Protein AF-W7S9I2-F1 (afdb_monomer_lite)

pLDDT: mean 96.26, std 3.67, range [79.12, 98.69]

Radius of gyration: 17.62 Å; chains: 1; bounding box: 26×40×42 Å

Secondary structure (DSSP, 8-state):
-PPP-PPPPP-TTSHHHHHHHHHHHHHHHTTTT----EEETTEEE---

Structure (mmCIF, N/CA/C/O backbone):
data_AF-W7S9I2-F1
#
_entry.id   AF-W7S9I2-F1
#
loop_
_atom_site.group_PDB
_atom_site.id
_atom_site.type_symbol
_atom_site.label_atom_id
_atom_site.label_alt_id
_atom_site.label_comp_id
_atom_site.label_asym_id
_atom_site.label_entity_id
_atom_site.label_seq_id
_atom_site.pdbx_PDB_ins_code
_atom_site.Cartn_x
_atom_site.Cartn_y
_atom_site.Cartn_z
_atom_site.occupancy
_atom_site.B_iso_or_equiv
_atom_site.auth_seq_id
_atom_site.auth_comp_id
_atom_site.auth_asym_id
_atom_site.auth_atom_id
_atom_site.pdbx_PDB_model_num
ATOM 1 N N . MET A 1 1 ? -10.799 -27.610 -6.605 1.00 79.12 1 MET A N 1
ATOM 2 C CA . MET A 1 1 ? -9.815 -26.962 -5.712 1.00 79.12 1 MET A CA 1
ATOM 3 C C . MET A 1 1 ? -8.842 -26.206 -6.597 1.00 79.12 1 MET A C 1
ATOM 5 O O . MET A 1 1 ? -8.361 -26.805 -7.550 1.00 79.12 1 MET A O 1
ATOM 9 N N . ILE A 1 2 ? -8.621 -24.913 -6.360 1.00 87.50 2 ILE A N 1
ATOM 10 C CA . ILE A 1 2 ? -7.611 -24.144 -7.101 1.00 87.50 2 ILE A CA 1
ATOM 11 C C . ILE A 1 2 ? -6.266 -24.390 -6.396 1.00 87.50 2 ILE A C 1
ATOM 13 O O . ILE A 1 2 ? -6.205 -24.176 -5.184 1.00 87.50 2 ILE A O 1
ATOM 17 N N . PRO A 1 3 ? -5.225 -24.895 -7.084 1.00 93.81 3 PRO A N 1
ATOM 18 C CA . PRO A 1 3 ? -3.913 -25.103 -6.477 1.00 93.81 3 PRO A CA 1
ATOM 19 C C . PRO A 1 3 ? -3.311 -23.789 -5.972 1.00 93.81 3 PRO A C 1
ATOM 21 O O . PRO A 1 3 ? -3.466 -22.748 -6.611 1.00 93.81 3 PRO A O 1
ATOM 24 N N . TYR A 1 4 ? -2.598 -23.851 -4.847 1.00 95.06 4 TYR A N 1
ATOM 25 C CA . TYR A 1 4 ? -1.836 -22.710 -4.343 1.00 95.06 4 TYR A CA 1
ATOM 26 C C . TYR A 1 4 ? -0.801 -22.247 -5.378 1.00 95.06 4 TYR A C 1
ATOM 28 O O . TYR A 1 4 ? -0.100 -23.060 -5.984 1.00 95.06 4 TYR A O 1
ATOM 36 N N . LYS A 1 5 ? -0.688 -20.928 -5.538 1.00 95.31 5 LYS A N 1
ATOM 37 C CA . LYS A 1 5 ? 0.314 -20.257 -6.364 1.00 95.31 5 LYS A CA 1
ATOM 38 C C . LYS A 1 5 ? 0.718 -18.959 -5.667 1.00 95.31 5 LYS A C 1
ATOM 40 O O . LYS A 1 5 ? -0.143 -18.277 -5.118 1.00 95.31 5 LYS A O 1
ATOM 45 N N . HIS A 1 6 ? 2.007 -18.626 -5.694 1.00 96.00 6 HIS A N 1
ATOM 46 C CA . HIS A 1 6 ? 2.480 -17.334 -5.200 1.00 96.00 6 HIS A CA 1
ATOM 47 C C . HIS A 1 6 ? 1.911 -16.190 -6.054 1.00 96.00 6 HIS A C 1
ATOM 49 O O . HIS A 1 6 ? 1.712 -16.349 -7.265 1.00 96.00 6 HIS A O 1
ATOM 55 N N . GLU A 1 7 ? 1.694 -15.026 -5.448 1.00 95.75 7 GLU A N 1
ATOM 56 C CA . GLU A 1 7 ? 1.419 -13.826 -6.235 1.00 95.75 7 GLU A CA 1
ATOM 57 C C . GLU A 1 7 ? 2.668 -13.435 -7.043 1.00 95.75 7 GLU A C 1
ATOM 59 O O . GLU A 1 7 ? 3.794 -13.561 -6.544 1.00 95.75 7 GLU A O 1
ATOM 64 N N . PRO A 1 8 ? 2.516 -13.042 -8.319 1.00 96.25 8 PRO A N 1
ATOM 65 C CA . PRO A 1 8 ? 3.636 -12.561 -9.113 1.00 96.25 8 PRO A CA 1
ATOM 66 C C . PRO A 1 8 ? 4.122 -11.212 -8.573 1.00 96.25 8 PRO A C 1
ATOM 68 O O . PRO A 1 8 ? 3.323 -10.387 -8.138 1.00 96.25 8 PRO A O 1
ATOM 71 N N . PHE A 1 9 ? 5.428 -10.960 -8.650 1.00 97.94 9 PHE A N 1
ATOM 72 C CA . PHE A 1 9 ? 5.939 -9.614 -8.417 1.00 97.94 9 PHE A CA 1
ATOM 73 C C . PHE A 1 9 ? 5.456 -8.664 -9.511 1.00 97.94 9 PHE A C 1
ATOM 75 O O . PHE A 1 9 ? 5.359 -9.042 -10.682 1.00 97.94 9 PHE A O 1
ATOM 82 N N . THR A 1 10 ? 5.201 -7.418 -9.128 1.00 97.44 10 THR A N 1
ATOM 83 C CA . THR A 1 10 ? 4.913 -6.348 -10.079 1.00 97.44 10 THR A CA 1
ATOM 84 C C . THR A 1 10 ? 6.169 -6.015 -10.881 1.00 97.44 10 THR A C 1
ATOM 86 O O . THR A 1 10 ? 7.230 -5.748 -10.318 1.00 97.44 10 THR A O 1
ATOM 89 N N . ASP A 1 11 ? 6.049 -6.012 -12.206 1.00 98.31 11 ASP A N 1
ATOM 90 C CA . ASP A 1 11 ? 7.130 -5.637 -13.115 1.00 98.31 11 ASP A CA 1
ATOM 91 C C . ASP A 1 11 ? 7.125 -4.124 -13.360 1.00 98.31 11 ASP A C 1
ATOM 93 O O . ASP A 1 11 ? 6.360 -3.612 -14.178 1.00 98.31 11 ASP A O 1
ATOM 97 N N . PHE A 1 12 ? 7.988 -3.402 -12.651 1.00 98.06 12 PHE A N 1
ATOM 98 C CA . PHE A 1 12 ? 8.101 -1.946 -12.760 1.00 98.06 12 PHE A CA 1
ATOM 99 C C . PHE A 1 12 ? 8.887 -1.462 -13.988 1.00 98.06 12 PHE A C 1
ATOM 101 O O . PHE A 1 12 ? 9.024 -0.254 -14.166 1.00 98.06 12 PHE A O 1
ATOM 108 N N . SER A 1 13 ? 9.385 -2.360 -14.850 1.00 98.00 13 SER A N 1
ATOM 109 C CA . SER A 1 13 ? 9.896 -1.956 -16.170 1.00 98.00 13 SER A CA 1
ATOM 110 C C . SER A 1 13 ? 8.766 -1.576 -17.135 1.00 98.00 13 SER A C 1
ATOM 112 O O . SER A 1 13 ? 8.989 -0.845 -18.099 1.00 98.00 13 SER A O 1
ATOM 114 N N . GLN A 1 14 ? 7.538 -2.030 -16.855 1.00 98.62 14 GLN A N 1
ATOM 115 C CA . GLN A 1 14 ? 6.341 -1.628 -17.581 1.00 98.62 14 GLN A CA 1
ATOM 116 C C . GLN A 1 14 ? 5.849 -0.270 -17.081 1.00 98.62 14 GLN A C 1
ATOM 118 O O . GLN A 1 14 ? 5.517 -0.103 -15.906 1.00 98.62 14 GLN A O 1
ATOM 123 N N . GLU A 1 15 ? 5.725 0.682 -18.003 1.00 98.50 15 GLU A N 1
ATOM 124 C CA . GLU A 1 15 ? 5.320 2.060 -17.710 1.00 98.50 15 GLU A CA 1
ATOM 125 C C . GLU A 1 15 ? 3.979 2.141 -16.960 1.00 98.50 15 GLU A C 1
ATOM 127 O O . GLU A 1 15 ? 3.843 2.905 -16.009 1.00 98.50 15 GLU A O 1
ATOM 132 N N . ALA A 1 16 ? 3.005 1.297 -17.317 1.00 98.50 16 ALA A N 1
ATOM 133 C CA . ALA A 1 16 ? 1.707 1.257 -16.643 1.00 98.50 16 ALA A CA 1
ATOM 134 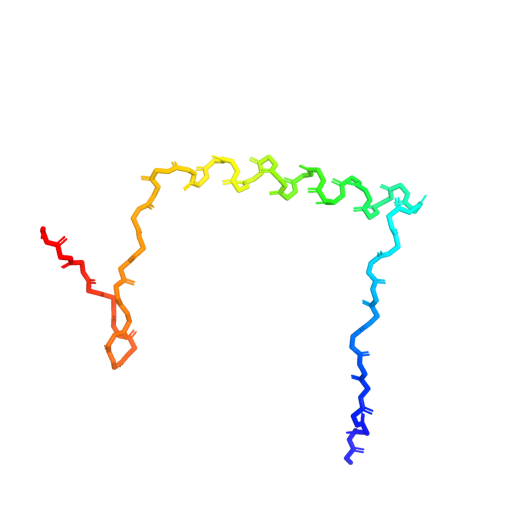C C . ALA A 1 16 ? 1.826 0.923 -15.144 1.00 98.50 16 ALA A C 1
ATOM 136 O O . ALA A 1 16 ? 1.163 1.546 -14.315 1.00 98.50 16 ALA A O 1
ATOM 137 N N . ASN A 1 17 ? 2.703 -0.020 -14.787 1.00 98.62 17 ASN A N 1
ATOM 138 C CA . ASN A 1 17 ? 2.925 -0.419 -13.398 1.00 98.62 17 ASN A CA 1
ATOM 139 C C . ASN A 1 17 ? 3.670 0.666 -12.617 1.00 98.62 17 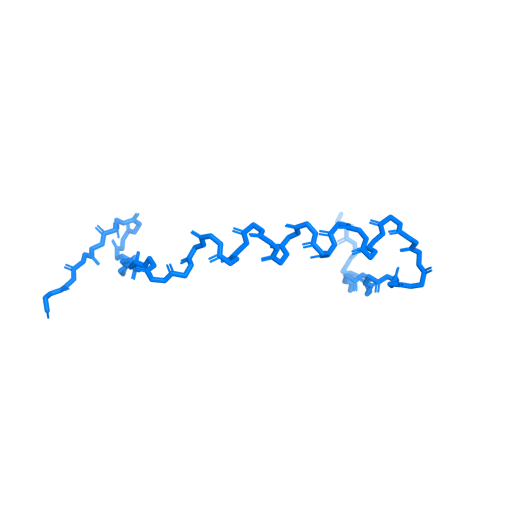ASN A C 1
ATOM 141 O O . ASN A 1 17 ? 3.351 0.922 -11.457 1.00 98.62 17 ASN A O 1
ATOM 145 N N . TYR A 1 18 ? 4.638 1.326 -13.257 1.00 98.44 18 TYR A N 1
ATOM 146 C CA . TYR A 1 18 ? 5.336 2.469 -12.675 1.00 98.44 18 TYR A CA 1
ATOM 147 C C . TYR A 1 18 ? 4.375 3.634 -12.397 1.00 98.44 18 TYR A C 1
ATOM 149 O O . TYR A 1 18 ? 4.344 4.158 -11.284 1.00 98.44 18 TYR A O 1
ATOM 157 N N . ASN A 1 19 ? 3.531 3.991 -13.367 1.00 98.69 19 ASN A N 1
ATOM 158 C CA . ASN A 1 19 ? 2.562 5.076 -13.217 1.00 98.69 19 ASN A CA 1
ATOM 159 C C . ASN A 1 19 ? 1.541 4.777 -12.110 1.00 98.69 19 ASN A C 1
ATOM 161 O O . ASN A 1 19 ? 1.292 5.639 -11.270 1.00 98.69 19 ASN A O 1
ATOM 165 N N . ALA A 1 20 ? 1.020 3.546 -12.047 1.00 98.62 20 ALA A N 1
ATOM 166 C CA . ALA A 1 20 ? 0.116 3.123 -10.975 1.00 98.62 20 ALA A CA 1
ATOM 167 C C . ALA A 1 20 ? 0.779 3.194 -9.587 1.00 98.62 20 ALA A C 1
ATOM 169 O O . ALA A 1 20 ? 0.138 3.567 -8.605 1.00 98.62 20 ALA A O 1
ATOM 170 N N . TYR A 1 21 ? 2.073 2.872 -9.499 1.00 98.50 21 TYR A N 1
ATOM 171 C CA . TYR A 1 21 ? 2.842 2.988 -8.262 1.00 98.50 21 TYR A CA 1
ATOM 172 C C . TYR A 1 21 ? 3.010 4.446 -7.822 1.00 98.50 21 TYR A C 1
ATOM 174 O O . TYR A 1 21 ? 2.743 4.768 -6.667 1.00 98.50 21 TYR A O 1
ATOM 182 N N . VAL A 1 22 ? 3.389 5.341 -8.737 1.00 98.50 22 VAL A N 1
ATOM 183 C CA . VAL A 1 22 ? 3.530 6.777 -8.445 1.00 98.50 22 VAL A CA 1
ATOM 184 C C . VAL A 1 22 ? 2.186 7.403 -8.056 1.00 98.50 22 VAL A C 1
ATOM 186 O O . VAL A 1 22 ? 2.121 8.166 -7.094 1.00 98.50 22 VAL A O 1
ATOM 189 N N . GLU A 1 23 ? 1.096 7.049 -8.741 1.00 98.50 23 GLU A N 1
ATOM 190 C CA . GLU A 1 23 ? -0.253 7.493 -8.373 1.00 98.50 23 GLU A CA 1
ATOM 191 C C . GLU A 1 23 ? -0.633 7.025 -6.961 1.00 98.50 23 GLU A C 1
ATOM 193 O O . GLU A 1 23 ? -1.146 7.808 -6.157 1.00 98.50 23 GLU A O 1
ATOM 198 N N . ALA A 1 24 ? -0.332 5.766 -6.628 1.00 98.44 24 ALA A N 1
ATOM 199 C CA . ALA A 1 24 ? -0.567 5.228 -5.295 1.00 98.44 24 ALA A CA 1
ATOM 200 C C . ALA A 1 24 ? 0.250 5.963 -4.222 1.00 98.44 24 ALA A C 1
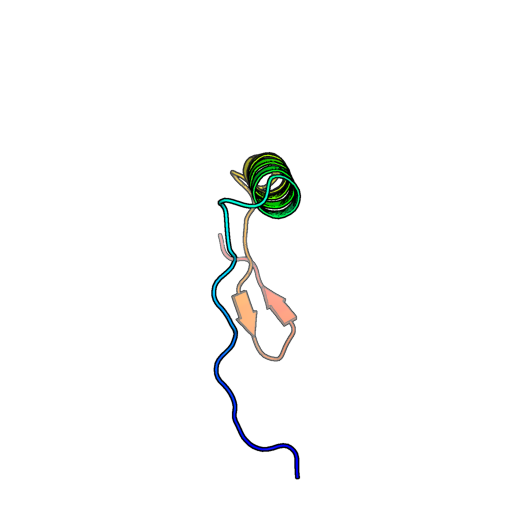ATOM 202 O O . ALA A 1 24 ? -0.304 6.256 -3.164 1.00 98.44 24 ALA A O 1
ATOM 203 N N . LEU A 1 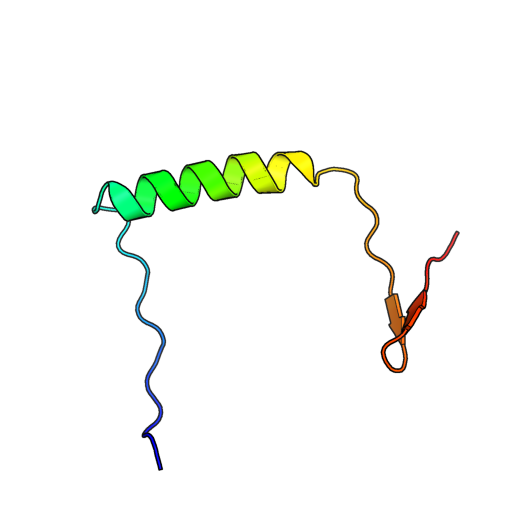25 ? 1.515 6.312 -4.496 1.00 98.50 25 LEU A N 1
ATOM 204 C CA . LEU A 1 25 ? 2.346 7.111 -3.587 1.00 98.50 25 LEU A CA 1
ATOM 205 C C . LEU A 1 25 ? 1.720 8.481 -3.298 1.00 98.50 25 LEU A C 1
ATOM 207 O O . LEU A 1 25 ? 1.524 8.824 -2.134 1.00 98.50 25 LEU A O 1
ATOM 211 N N . ASN A 1 26 ? 1.322 9.217 -4.339 1.00 97.94 26 ASN A N 1
ATOM 212 C CA . ASN A 1 26 ? 0.670 10.523 -4.185 1.00 97.94 26 ASN A CA 1
ATOM 213 C C . ASN A 1 26 ? -0.635 10.415 -3.382 1.00 97.94 26 ASN A C 1
ATOM 215 O O . ASN A 1 26 ? -0.965 11.276 -2.568 1.00 97.94 26 ASN A O 1
ATOM 219 N N . LYS A 1 27 ? -1.390 9.333 -3.594 1.00 97.69 27 LYS A N 1
ATOM 220 C CA . LYS A 1 27 ? -2.632 9.075 -2.865 1.00 97.69 27 LYS A CA 1
ATOM 221 C C . LYS A 1 27 ? -2.384 8.839 -1.375 1.00 97.69 27 LYS A C 1
ATOM 223 O O . LYS A 1 27 ? -3.117 9.392 -0.559 1.00 97.69 27 LYS A O 1
ATOM 228 N N . VAL A 1 28 ? -1.382 8.030 -1.018 1.00 97.44 28 VAL A N 1
ATOM 229 C CA . VAL A 1 28 ? -1.089 7.720 0.394 1.00 97.44 28 VAL A CA 1
ATOM 230 C C . VAL A 1 28 ? -0.374 8.853 1.119 1.00 97.44 28 VAL A C 1
ATOM 232 O O . VAL A 1 28 ? -0.517 8.968 2.333 1.00 97.44 28 VAL A O 1
ATOM 235 N N . GLU A 1 29 ? 0.327 9.731 0.403 1.00 97.50 29 GLU A N 1
ATOM 236 C CA . GLU A 1 29 ? 0.861 10.970 0.975 1.00 97.50 29 GLU A CA 1
ATOM 237 C C . GLU A 1 29 ? -0.264 11.843 1.561 1.00 97.50 29 GLU A C 1
ATOM 239 O O . GLU A 1 29 ? -0.129 12.384 2.657 1.00 97.50 29 GLU A O 1
ATOM 244 N N . GLY A 1 30 ? -1.435 11.878 0.913 1.00 95.69 30 GLY A N 1
ATOM 245 C CA . GLY A 1 30 ? -2.634 12.535 1.446 1.00 95.69 30 GLY A CA 1
ATOM 246 C C . GLY A 1 30 ? -3.217 11.893 2.715 1.00 95.69 30 GLY A C 1
ATOM 247 O O . GLY A 1 30 ? -4.132 12.455 3.317 1.00 95.69 30 GLY A O 1
ATOM 248 N N . TYR A 1 31 ? -2.724 10.721 3.128 1.00 95.81 31 TYR A N 1
ATOM 249 C CA . TYR A 1 31 ? -3.145 10.032 4.355 1.00 95.81 31 TYR A CA 1
ATOM 250 C C . TYR A 1 31 ? -2.200 10.281 5.534 1.00 95.81 31 TYR A C 1
ATOM 252 O O . TYR A 1 31 ? -2.450 9.787 6.636 1.00 95.81 31 TYR A O 1
ATOM 260 N N . LEU A 1 32 ? -1.119 11.039 5.331 1.00 97.38 32 LEU A N 1
ATOM 261 C CA . LEU A 1 32 ? -0.197 11.389 6.405 1.00 97.38 32 LEU A CA 1
ATOM 262 C C . LEU A 1 32 ? -0.910 12.208 7.489 1.00 97.38 32 LEU A C 1
ATOM 264 O O . LEU A 1 32 ? -1.667 13.133 7.202 1.00 97.38 32 LEU A O 1
ATOM 268 N N . GLY A 1 33 ? -0.656 11.852 8.749 1.00 95.38 33 GLY A N 1
ATOM 269 C CA . GLY A 1 33 ? -1.280 12.488 9.912 1.00 95.38 33 GLY A CA 1
ATOM 270 C C . GLY A 1 33 ? -2.694 11.997 10.239 1.00 95.38 33 GLY A C 1
ATOM 271 O O . GLY A 1 33 ? -3.321 12.559 11.128 1.00 95.38 33 GLY A O 1
ATOM 272 N N . GLN A 1 34 ? -3.204 10.972 9.547 1.00 95.31 34 GLN A N 1
ATOM 273 C CA . GLN A 1 34 ? -4.460 10.325 9.931 1.00 95.31 34 GLN A CA 1
ATOM 274 C C . GLN A 1 34 ? -4.262 9.360 11.103 1.00 95.31 34 GLN A C 1
ATOM 276 O O . GLN A 1 34 ? -3.285 8.609 11.145 1.00 95.31 34 GLN A O 1
ATOM 281 N N . ASP A 1 35 ? -5.243 9.334 12.001 1.00 95.25 35 ASP A N 1
ATOM 282 C CA . ASP A 1 35 ? -5.308 8.376 13.099 1.00 95.25 35 ASP A CA 1
ATOM 283 C C . ASP A 1 35 ? -5.971 7.068 12.659 1.00 95.25 35 ASP A C 1
ATOM 285 O O . ASP A 1 35 ? -7.003 7.056 11.978 1.00 95.25 35 ASP A O 1
ATOM 289 N N . TYR A 1 36 ? -5.400 5.947 13.101 1.00 95.19 36 TYR A N 1
ATOM 290 C CA . TYR A 1 36 ? -5.912 4.607 12.825 1.00 95.19 36 TYR A CA 1
ATOM 291 C C . TYR A 1 36 ? -6.416 3.976 14.130 1.00 95.19 36 TYR A C 1
ATOM 293 O O . TYR A 1 36 ? -5.599 3.592 14.969 1.00 95.19 36 TYR A O 1
ATOM 301 N N . PRO A 1 37 ? -7.743 3.869 14.329 1.00 97.12 37 PRO A N 1
ATOM 302 C CA . PRO A 1 37 ? -8.307 3.323 15.557 1.00 97.12 37 PRO A CA 1
ATOM 303 C C . PRO A 1 37 ? -8.042 1.819 15.687 1.00 97.12 37 PRO A C 1
ATOM 305 O O . PRO A 1 37 ? -7.885 1.102 14.694 1.00 97.12 37 PRO A O 1
ATOM 308 N N . LEU A 1 38 ? -8.072 1.327 16.924 1.00 97.62 38 LEU A N 1
ATOM 309 C CA . LEU A 1 38 ? -8.063 -0.103 17.222 1.00 97.62 38 LEU A CA 1
ATOM 310 C C . LEU A 1 38 ? -9.311 -0.771 16.638 1.00 97.62 38 LEU A C 1
ATOM 312 O O . LEU A 1 38 ? -10.382 -0.166 16.612 1.00 97.62 38 LEU A O 1
ATOM 316 N N . ILE A 1 39 ? -9.187 -2.037 16.231 1.00 97.38 39 ILE A N 1
ATOM 317 C CA . ILE A 1 39 ? -10.328 -2.869 15.833 1.00 97.38 39 ILE A CA 1
ATOM 318 C C . ILE A 1 39 ? -10.569 -3.936 16.905 1.00 97.38 39 ILE A C 1
ATOM 320 O O . ILE A 1 39 ? -9.794 -4.886 17.011 1.00 97.38 39 ILE A O 1
ATOM 324 N N . ILE A 1 40 ? -11.644 -3.799 17.688 1.00 97.56 40 ILE A N 1
ATOM 325 C CA . ILE A 1 40 ? -12.025 -4.744 18.753 1.00 97.56 40 ILE A CA 1
ATOM 326 C C . ILE A 1 40 ? -13.432 -5.260 18.461 1.00 97.56 40 ILE A C 1
ATOM 328 O O . ILE A 1 40 ? -14.376 -4.486 18.358 1.00 97.56 40 ILE A O 1
ATOM 332 N N . GLY A 1 41 ? -13.575 -6.573 18.256 1.00 96.94 41 GLY A N 1
ATOM 333 C CA . GLY A 1 41 ? -14.870 -7.172 17.898 1.00 96.94 41 GLY A CA 1
ATOM 334 C C . GLY A 1 41 ? -15.444 -6.695 16.554 1.00 96.94 41 GLY A C 1
ATOM 335 O O . GLY A 1 41 ? -16.629 -6.876 16.305 1.00 96.94 41 GLY A O 1
ATOM 336 N N . GLY A 1 42 ? -14.619 -6.088 15.691 1.00 96.62 42 GLY A N 1
ATOM 337 C CA . GLY A 1 42 ? -15.050 -5.468 14.433 1.00 96.62 42 GLY A CA 1
ATOM 338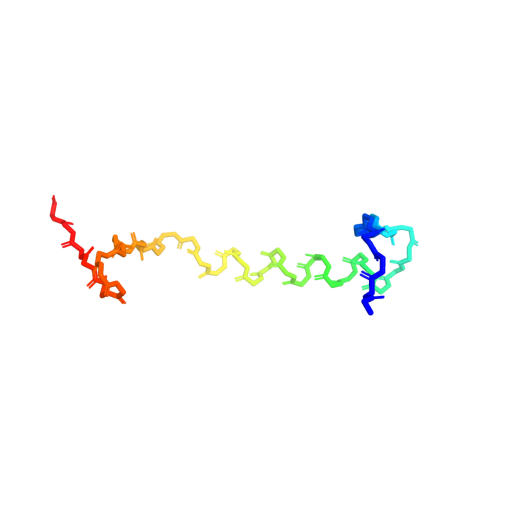 C C . GLY A 1 42 ? -15.395 -3.978 14.546 1.00 96.62 42 GLY A C 1
ATOM 339 O O . GLY A 1 42 ? -15.605 -3.334 13.519 1.00 96.62 42 GLY A O 1
ATOM 340 N N . GLU A 1 43 ? -15.397 -3.411 15.753 1.00 97.00 43 GLU A N 1
ATOM 341 C CA . GLU A 1 43 ? -15.658 -1.990 15.990 1.00 97.00 43 GLU A CA 1
ATOM 342 C C . GLU A 1 43 ? -14.365 -1.172 16.056 1.00 97.00 43 GLU A C 1
ATOM 344 O O . GLU A 1 43 ? -13.325 -1.666 16.493 1.00 97.00 43 GLU A O 1
ATOM 349 N N . ARG A 1 44 ? -14.438 0.093 15.618 1.00 97.50 44 ARG A N 1
ATOM 350 C CA . ARG A 1 44 ? -13.326 1.056 15.633 1.00 97.50 44 ARG A CA 1
ATOM 351 C C . ARG A 1 44 ? -13.309 1.832 16.948 1.00 97.50 44 ARG A C 1
ATOM 353 O O . ARG A 1 44 ? -14.291 2.501 17.255 1.00 97.50 44 ARG A O 1
ATOM 360 N N . ILE A 1 45 ? -12.195 1.790 17.679 1.00 97.12 45 ILE A N 1
ATOM 361 C CA . ILE A 1 45 ? -12.033 2.441 18.989 1.00 97.12 45 ILE A CA 1
ATOM 362 C C . ILE A 1 45 ? -10.777 3.329 18.994 1.00 97.12 45 ILE A C 1
ATOM 364 O O . ILE A 1 45 ? -9.676 2.844 18.732 1.00 97.12 45 ILE A O 1
ATOM 368 N N . THR A 1 46 ? -10.940 4.617 19.308 1.00 96.81 46 THR A N 1
ATOM 369 C CA . THR A 1 46 ? -9.846 5.601 19.460 1.00 96.81 46 THR A CA 1
ATOM 370 C C . THR A 1 46 ? -9.499 5.792 20.943 1.00 96.81 46 THR A C 1
ATOM 372 O O . THR A 1 46 ? -10.383 5.696 21.792 1.00 96.81 46 THR A O 1
ATOM 375 N N . THR A 1 47 ? -8.229 6.061 21.258 1.00 93.44 47 THR A N 1
ATOM 376 C CA . THR A 1 47 ? -7.722 6.342 22.617 1.00 93.44 47 THR A CA 1
ATOM 377 C C . THR A 1 47 ? -7.112 7.748 22.691 1.00 93.44 47 THR A C 1
ATOM 379 O O . THR A 1 47 ? -6.649 8.241 21.665 1.00 93.44 47 THR A O 1
ATOM 382 N N . GLU A 1 48 ? -7.103 8.370 23.875 1.00 83.62 48 GLU A N 1
ATOM 383 C CA . GLU A 1 48 ? -6.444 9.667 24.157 1.00 83.62 48 GLU A CA 1
ATOM 384 C C . GLU A 1 48 ? -4.967 9.516 24.552 1.00 83.62 48 GLU A C 1
ATOM 386 O O . GLU A 1 48 ? -4.618 8.464 25.144 1.00 83.62 48 GLU A O 1
#

Sequence (48 aa):
MIPYKHEPFTDFSQEANYNAYVEALNKVEGYLGQDYPLIIGGERITTE

Foldseek 3Di:
DDDDDDDDDDDCVDVVSVVVVVVVVVVCVVVPPDDFADQDPND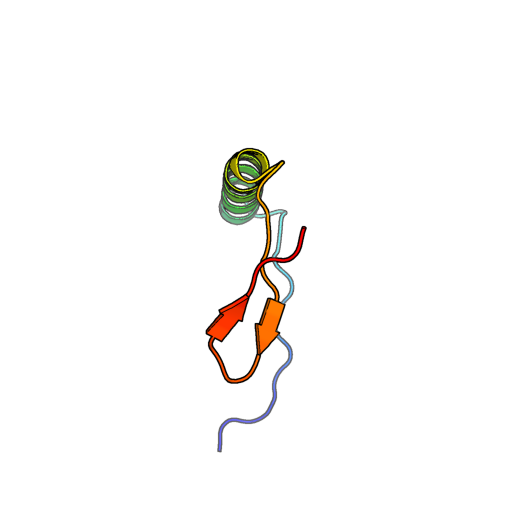GHDDD

Organism: NCBI:txid1400869